Protein AF-A0A8C2Y842-F1 (afdb_monomer)

Nearest PDB structures (foldseek):
  2zqv-assembly1_A  TM=9.744E-01  e=7.426E-27  Homo sapiens
  9inr-assembly1_B  TM=9.968E-01  e=5.976E-26  Homo sapiens
  2zqu-assembly1_A  TM=9.689E-01  e=1.733E-26  Homo sapiens
  2xp6-assembly1_A  TM=9.972E-01  e=2.061E-25  Homo sapiens
  2zr5-assembly1_A  TM=9.465E-01  e=2.107E-26  Homo sapiens

Mean predicted aligned error: 11.7 Å

Organism: Coturnix japonica (NCBI:txid93934)

Sequence (172 aa):
MAPWVWGRSPRPRCLPPLSSPLPPSWAVVQGRVYYFNHITNASQWERPSGGGSGRNGPGEPMKVRCSHLLVKHNQSRRPSSWRQEKITRTKDEALELINGYIQKIKSGEEDFESLASQFSDCSSAKAGGDLGAFGRGQMQKPFEDASFALRAGEMSGPVFTESGIHIILRTE

Structure (mmCIF, N/CA/C/O backbone):
data_AF-A0A8C2Y842-F1
#
_entry.id   AF-A0A8C2Y842-F1
#
loop_
_atom_site.group_PDB
_atom_site.id
_atom_site.type_symbol
_atom_site.label_atom_id
_atom_site.label_alt_id
_atom_site.label_comp_id
_atom_site.label_asym_id
_atom_site.label_entity_id
_atom_site.label_seq_id
_atom_site.pdbx_PDB_ins_code
_atom_site.Cartn_x
_atom_site.Cartn_y
_atom_site.Cartn_z
_atom_site.occupancy
_atom_site.B_iso_or_equiv
_atom_site.auth_seq_id
_atom_site.auth_comp_id
_atom_site.auth_asym_id
_atom_site.auth_atom_id
_atom_site.pdbx_PDB_model_num
ATOM 1 N N . MET A 1 1 ? -40.313 44.877 -10.311 1.00 41.66 1 MET A N 1
ATOM 2 C CA . MET A 1 1 ? -39.915 44.789 -11.731 1.00 41.66 1 MET A CA 1
ATOM 3 C C . MET A 1 1 ? -38.808 43.749 -11.843 1.00 41.66 1 MET A C 1
ATOM 5 O O . MET A 1 1 ? -37.826 43.919 -11.145 1.00 41.66 1 MET A O 1
ATOM 9 N N . ALA A 1 2 ? -39.078 42.687 -12.618 1.00 42.44 2 ALA A N 1
ATOM 10 C CA . ALA A 1 2 ? -38.232 41.669 -13.280 1.00 42.44 2 ALA A CA 1
ATOM 11 C C . ALA A 1 2 ? -36.891 41.149 -12.669 1.00 42.44 2 ALA A C 1
ATOM 13 O O . ALA A 1 2 ? -36.198 41.872 -11.969 1.00 42.44 2 ALA A O 1
ATOM 14 N N . PRO A 1 3 ? -36.513 39.878 -12.942 1.00 46.72 3 PRO A N 1
ATOM 15 C CA . PRO A 1 3 ? -35.884 38.990 -11.961 1.00 46.72 3 PRO A CA 1
ATOM 16 C C . PRO A 1 3 ? -34.441 38.541 -12.279 1.00 46.72 3 PRO A C 1
ATOM 18 O O . PRO A 1 3 ? -33.890 38.771 -13.351 1.00 46.72 3 PRO A O 1
ATOM 21 N N . TRP A 1 4 ? -33.877 37.837 -11.298 1.00 37.00 4 TRP A N 1
ATOM 22 C CA . TRP A 1 4 ? -32.579 37.167 -11.236 1.00 37.00 4 TRP A CA 1
ATOM 23 C C . TRP A 1 4 ? -32.356 36.144 -12.367 1.00 37.00 4 TRP A C 1
ATOM 25 O O . TRP A 1 4 ? -33.203 35.280 -12.592 1.00 37.00 4 TRP A O 1
ATOM 35 N N . VAL A 1 5 ? -31.186 36.177 -13.020 1.00 44.56 5 VAL A N 1
ATOM 36 C CA . VAL A 1 5 ? -30.741 35.147 -13.981 1.00 44.56 5 VAL A CA 1
ATOM 37 C C . VAL A 1 5 ? -29.545 34.387 -13.406 1.00 44.56 5 VAL A C 1
ATOM 39 O O . VAL A 1 5 ? -28.465 34.942 -13.229 1.00 44.56 5 VAL A O 1
ATOM 42 N N . TRP A 1 6 ? -29.753 33.098 -13.136 1.00 39.50 6 TRP A N 1
ATOM 43 C CA . TRP A 1 6 ? -28.719 32.128 -12.778 1.00 39.50 6 TRP A CA 1
ATOM 44 C C . TRP A 1 6 ? -28.013 31.599 -14.036 1.00 39.50 6 TRP A C 1
ATOM 46 O O . TRP A 1 6 ? -28.661 31.208 -15.011 1.00 39.50 6 TRP A O 1
ATOM 56 N N . GLY A 1 7 ? -26.678 31.568 -14.002 1.00 40.47 7 GLY A N 1
ATOM 57 C CA . GLY A 1 7 ? -25.830 30.981 -15.039 1.00 40.47 7 GLY A CA 1
ATOM 58 C C . GLY A 1 7 ? -26.079 29.479 -15.206 1.00 40.47 7 GLY A C 1
ATOM 59 O O . GLY A 1 7 ? -26.165 28.725 -14.238 1.00 40.47 7 GLY A O 1
ATOM 60 N N . ARG A 1 8 ? -26.226 29.045 -16.460 1.00 42.44 8 ARG A N 1
ATOM 61 C CA . ARG A 1 8 ? -26.529 27.662 -16.847 1.00 42.44 8 ARG A CA 1
ATOM 62 C C . ARG A 1 8 ? -25.321 26.743 -16.635 1.00 42.44 8 ARG A C 1
ATOM 64 O O . ARG A 1 8 ? -24.283 26.940 -17.255 1.00 42.44 8 ARG A O 1
ATOM 71 N N . SER A 1 9 ? -25.512 25.681 -15.855 1.00 45.38 9 SER A N 1
ATOM 72 C CA . SER A 1 9 ? -24.688 24.465 -15.923 1.00 45.38 9 SER A CA 1
ATOM 73 C C . SER A 1 9 ? -24.905 23.736 -17.262 1.00 45.38 9 SER A C 1
ATOM 75 O O . SER A 1 9 ? -26.047 23.687 -17.741 1.00 45.38 9 SER A O 1
ATOM 77 N N . PRO A 1 10 ? -23.869 23.136 -17.879 1.00 44.03 10 PRO A N 1
ATOM 78 C CA . PRO A 1 10 ? -24.051 22.288 -19.049 1.00 44.03 10 PRO A CA 1
ATOM 79 C C . PRO A 1 10 ? -24.740 20.979 -18.636 1.00 44.03 10 PRO A C 1
ATOM 81 O O . PRO A 1 10 ? -24.292 20.265 -17.743 1.00 44.03 10 PRO A O 1
ATOM 84 N N . ARG A 1 11 ? -25.872 20.685 -19.282 1.00 48.69 11 ARG A N 1
ATOM 85 C CA . ARG A 1 11 ? -26.644 19.450 -19.091 1.00 48.69 11 ARG A CA 1
ATOM 86 C C . ARG A 1 11 ? -25.831 18.225 -19.542 1.00 48.69 11 ARG A C 1
ATOM 88 O O . ARG A 1 11 ? -25.068 18.342 -20.504 1.00 48.69 11 ARG A O 1
ATOM 95 N N . PRO A 1 12 ? -26.035 17.042 -18.935 1.00 42.53 12 PRO A N 1
ATOM 96 C CA . PRO A 1 12 ? -25.471 15.805 -19.454 1.00 42.53 12 PRO A CA 1
ATOM 97 C C . PRO A 1 12 ? -26.045 15.531 -20.848 1.00 42.53 12 PRO A C 1
ATOM 99 O O . PRO A 1 12 ? -27.245 15.672 -21.093 1.00 42.53 12 PRO A O 1
ATOM 102 N N . ARG A 1 13 ? -25.158 15.184 -21.778 1.00 48.84 13 ARG A N 1
ATOM 103 C CA . ARG A 1 13 ? -25.479 14.892 -23.175 1.00 48.84 13 ARG A CA 1
ATOM 104 C C . ARG A 1 13 ? -26.345 13.627 -23.211 1.00 48.84 13 ARG A C 1
ATOM 106 O O . ARG A 1 13 ? -25.854 12.541 -22.917 1.00 48.84 13 ARG A O 1
ATOM 113 N N . CYS A 1 14 ? -27.635 13.771 -23.514 1.00 40.53 14 CYS A N 1
ATOM 114 C CA . CYS A 1 14 ? -28.538 12.641 -23.716 1.00 40.53 14 CYS A CA 1
ATOM 115 C C . CYS A 1 14 ? -27.999 11.747 -24.845 1.00 40.53 14 CYS A C 1
ATOM 117 O O . CYS A 1 14 ? -27.715 12.238 -25.939 1.00 40.53 14 CYS A O 1
ATOM 119 N N . LEU A 1 15 ? -27.863 10.447 -24.580 1.00 49.56 15 LEU A N 1
ATOM 120 C CA . LEU A 1 15 ? -27.706 9.437 -25.627 1.00 49.56 15 LEU A CA 1
ATOM 121 C C . LEU A 1 15 ? -28.995 9.395 -26.471 1.00 49.56 15 LEU A C 1
ATOM 123 O O . LEU A 1 15 ? -30.078 9.607 -25.914 1.00 49.56 15 LEU A O 1
ATOM 127 N N . PRO A 1 16 ? -28.912 9.150 -27.790 1.00 45.03 16 PRO A N 1
ATOM 128 C CA . PRO A 1 16 ? -30.101 9.090 -28.632 1.00 45.03 16 PRO A CA 1
ATOM 129 C C . PRO A 1 16 ? -31.005 7.917 -28.207 1.00 45.03 16 PRO A C 1
ATOM 131 O O . PRO A 1 16 ? -30.495 6.887 -27.754 1.00 45.03 16 PRO A O 1
ATOM 134 N N . PRO A 1 17 ? -32.338 8.044 -28.335 1.00 50.72 17 PRO A N 1
ATOM 135 C CA . PRO A 1 17 ? -33.257 6.971 -27.979 1.00 50.72 17 PRO A CA 1
ATOM 136 C C . PRO A 1 17 ? -33.074 5.778 -28.929 1.00 50.72 17 PRO A C 1
ATOM 138 O O . PRO A 1 17 ? -33.081 5.934 -30.149 1.00 50.72 17 PRO A O 1
ATOM 141 N N . LEU A 1 18 ? -32.906 4.583 -28.356 1.00 50.12 18 LEU A N 1
ATOM 142 C CA . LEU A 1 18 ? -32.843 3.312 -29.081 1.00 50.12 18 LEU A CA 1
ATOM 143 C C . LEU A 1 18 ? -34.170 3.077 -29.817 1.00 50.12 18 LEU A C 1
ATOM 145 O O . LEU A 1 18 ? -35.223 2.956 -29.197 1.00 50.12 18 LEU A O 1
ATOM 149 N N . SER A 1 19 ? -34.120 3.028 -31.146 1.00 53.97 19 SER A N 1
ATOM 150 C CA . SER A 1 19 ? -35.285 3.067 -32.034 1.00 53.97 19 SER A CA 1
ATOM 151 C C . SER A 1 19 ? -35.988 1.722 -32.270 1.00 53.97 19 SER A C 1
ATOM 153 O O . SER A 1 19 ? -36.672 1.580 -33.280 1.00 53.97 19 SER A O 1
ATOM 155 N N . SER A 1 20 ? -35.873 0.718 -31.392 1.00 48.69 20 SER A N 1
ATOM 156 C CA . SER A 1 20 ? -36.667 -0.525 -31.496 1.00 48.69 20 SER A CA 1
ATOM 157 C C . SER A 1 20 ? -36.744 -1.283 -30.161 1.00 48.69 20 SER A C 1
ATOM 159 O O . SER A 1 20 ? -35.712 -1.424 -29.502 1.00 48.69 20 SER A O 1
ATOM 161 N N . PRO A 1 21 ? -37.922 -1.799 -29.746 1.00 57.38 21 PRO A N 1
ATOM 162 C CA . PRO A 1 21 ? -38.029 -2.676 -28.582 1.00 57.38 21 PRO A CA 1
ATOM 163 C C . PRO A 1 21 ? -37.401 -4.052 -28.862 1.00 57.38 21 PRO A C 1
ATOM 165 O O . PRO A 1 21 ? -37.470 -4.566 -29.979 1.00 57.38 21 PRO A O 1
ATOM 168 N N . LEU A 1 22 ? -36.778 -4.639 -27.836 1.00 50.50 22 LEU A N 1
ATOM 169 C CA . LEU A 1 22 ? -36.141 -5.957 -27.910 1.00 50.50 22 LEU A CA 1
ATOM 170 C C . LEU A 1 22 ? -37.187 -7.070 -28.141 1.00 50.50 22 LEU A C 1
ATOM 172 O O . LEU A 1 22 ? -38.315 -6.944 -27.657 1.00 50.50 22 LEU A O 1
ATOM 176 N N . PRO A 1 23 ? -36.843 -8.170 -28.842 1.00 59.94 23 PRO A N 1
ATOM 177 C CA . PRO A 1 23 ? -37.755 -9.297 -29.035 1.00 59.94 23 PRO A CA 1
ATOM 178 C C . PRO A 1 23 ? -38.170 -9.948 -27.698 1.00 59.94 23 PRO A C 1
ATOM 180 O O . PRO A 1 23 ? -37.424 -9.837 -26.723 1.00 59.94 23 PRO A O 1
ATOM 183 N N . PRO A 1 24 ? -39.286 -10.710 -27.649 1.00 47.69 24 PRO A N 1
ATOM 184 C CA . PRO A 1 24 ? -39.900 -11.215 -26.406 1.00 47.69 24 PRO A CA 1
ATOM 185 C C . PRO A 1 24 ? -39.033 -12.145 -25.535 1.00 47.69 24 PRO A C 1
ATOM 187 O O . PRO A 1 24 ? -39.450 -12.525 -24.445 1.00 47.69 24 PRO A O 1
ATOM 190 N N . SER A 1 25 ? -37.844 -12.528 -26.006 1.00 41.44 25 SER A N 1
ATOM 191 C CA . SER A 1 25 ? -36.897 -13.428 -25.339 1.00 41.44 25 SER A CA 1
ATOM 192 C C . SER A 1 25 ? -35.578 -12.759 -24.917 1.00 41.44 25 SER A C 1
ATOM 194 O O . SER A 1 25 ? -34.628 -13.465 -24.587 1.00 41.44 25 SER A O 1
ATOM 196 N N . TRP A 1 26 ? -35.477 -11.425 -24.953 1.00 38.47 26 TRP A N 1
ATOM 197 C CA . TRP A 1 26 ? -34.243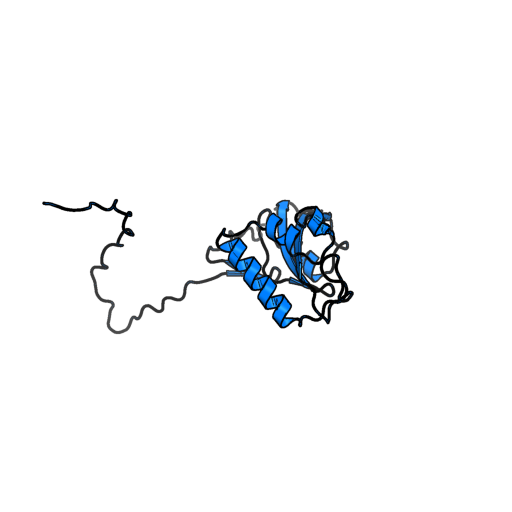 -10.692 -24.639 1.00 38.47 26 TRP A CA 1
ATOM 198 C C . TRP A 1 26 ? -34.445 -9.680 -23.503 1.00 38.47 26 TRP A C 1
ATOM 200 O O . TRP A 1 26 ? -35.311 -8.813 -23.580 1.00 38.47 26 TRP A O 1
ATOM 210 N N . ALA A 1 27 ? -33.595 -9.752 -22.474 1.00 41.28 27 ALA A N 1
ATOM 211 C CA . ALA A 1 27 ? -33.501 -8.770 -21.394 1.00 41.28 27 ALA A CA 1
ATOM 212 C C . ALA A 1 27 ? -32.075 -8.202 -21.318 1.00 41.28 27 ALA A C 1
ATOM 214 O O . ALA A 1 27 ? -31.097 -8.939 -21.445 1.00 41.28 27 ALA A O 1
ATOM 215 N N . VAL A 1 28 ? -31.944 -6.894 -21.083 1.00 47.28 28 VAL A N 1
ATOM 216 C CA . VAL A 1 28 ? -30.650 -6.272 -20.770 1.00 47.28 28 VAL A CA 1
ATO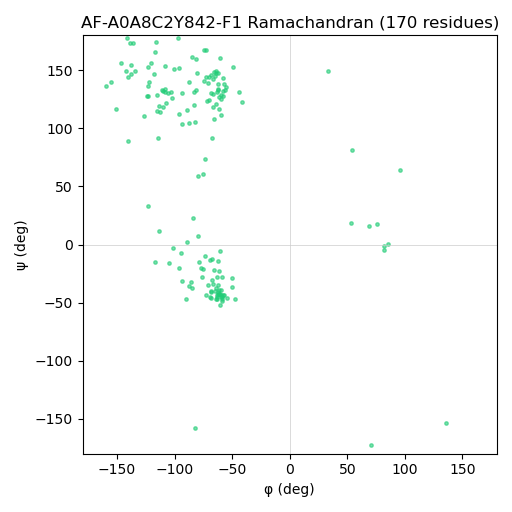M 217 C C . VAL A 1 28 ? -30.378 -6.470 -19.283 1.00 47.28 28 VAL A C 1
ATOM 219 O O . VAL A 1 28 ? -30.952 -5.776 -18.449 1.00 47.28 28 VAL A O 1
ATOM 222 N N . VAL A 1 29 ? -29.473 -7.383 -18.942 1.00 54.72 29 VAL A N 1
ATOM 223 C CA . VAL A 1 29 ? -28.857 -7.407 -17.611 1.00 54.72 29 VAL A CA 1
ATOM 224 C C . VAL A 1 29 ? -27.559 -6.617 -17.718 1.00 54.72 29 VAL A C 1
ATOM 226 O O . VAL A 1 29 ? -26.586 -7.086 -18.304 1.00 54.72 29 VAL A O 1
ATOM 229 N N . GLN A 1 30 ? -27.543 -5.382 -17.213 1.00 47.75 30 GLN A N 1
ATOM 230 C CA . GLN A 1 30 ? -26.345 -4.537 -17.227 1.00 47.75 30 GLN A CA 1
ATOM 231 C C . GLN A 1 30 ? -25.313 -5.023 -16.196 1.00 47.75 30 GLN A C 1
ATOM 233 O O . GLN A 1 30 ? -25.106 -4.398 -15.162 1.00 47.75 30 GLN A O 1
ATOM 238 N N . GLY A 1 31 ? -24.640 -6.137 -16.476 1.00 57.78 31 GLY A N 1
ATOM 239 C CA . GLY A 1 31 ? -23.383 -6.487 -15.823 1.00 57.78 31 GLY A CA 1
ATOM 240 C C . GLY A 1 31 ? -22.234 -5.855 -16.599 1.00 57.78 31 GLY A C 1
ATOM 241 O O . GLY A 1 31 ? -21.893 -6.328 -17.681 1.00 57.78 31 GLY A O 1
ATOM 242 N N . ARG A 1 32 ? -21.629 -4.776 -16.086 1.00 64.75 32 ARG A N 1
ATOM 243 C CA . ARG A 1 32 ? -20.328 -4.340 -16.615 1.00 64.75 32 ARG A CA 1
ATOM 244 C C . ARG A 1 32 ? -19.318 -5.446 -16.311 1.00 64.75 32 ARG A C 1
ATOM 246 O O . ARG A 1 32 ? -19.134 -5.802 -15.150 1.00 64.75 32 ARG A O 1
ATOM 253 N N . VAL A 1 33 ? -18.688 -5.998 -17.345 1.00 73.81 33 VAL A N 1
ATOM 254 C CA . VAL A 1 33 ? -17.560 -6.923 -17.176 1.00 73.81 33 VAL A CA 1
ATOM 255 C C . VAL A 1 33 ? -16.426 -6.155 -16.494 1.00 73.81 33 VAL A C 1
ATOM 257 O O . VAL A 1 33 ? -16.099 -5.048 -16.918 1.00 73.81 33 VAL A O 1
ATOM 260 N N . TYR A 1 34 ? -15.845 -6.728 -15.441 1.00 76.12 34 TYR A N 1
ATOM 261 C CA . TYR A 1 34 ? -14.643 -6.209 -14.789 1.00 76.12 34 TYR A CA 1
ATOM 262 C C . TYR A 1 34 ? -13.530 -7.254 -14.839 1.00 76.12 34 TYR A C 1
ATOM 264 O O . TYR A 1 34 ? -13.784 -8.454 -14.960 1.00 76.12 34 TYR A O 1
ATOM 272 N N . TYR A 1 35 ? -12.291 -6.788 -14.743 1.00 78.06 35 TYR A N 1
ATOM 273 C CA . TYR A 1 35 ? -11.093 -7.617 -14.735 1.00 78.06 35 TYR A CA 1
ATOM 274 C C . TYR A 1 35 ? -10.466 -7.565 -13.346 1.00 78.06 35 TYR A C 1
ATOM 276 O O . TYR A 1 35 ? -10.324 -6.485 -12.772 1.00 78.06 35 TYR A O 1
ATOM 284 N N . PHE A 1 36 ? -10.105 -8.730 -12.810 1.00 78.75 36 PHE A N 1
ATOM 285 C CA . PHE A 1 36 ? -9.492 -8.873 -11.493 1.00 78.75 36 PHE A CA 1
ATOM 286 C C . PHE A 1 36 ? -8.153 -9.602 -11.597 1.00 78.75 36 PHE A C 1
ATOM 288 O O . PHE A 1 36 ? -8.076 -10.691 -12.170 1.00 78.75 36 PHE A O 1
ATOM 295 N N . ASN A 1 37 ? -7.104 -9.006 -11.036 1.00 81.56 37 ASN A N 1
ATOM 296 C CA . ASN A 1 37 ? -5.788 -9.620 -10.926 1.00 81.56 37 ASN A CA 1
ATOM 297 C C . ASN A 1 37 ? -5.655 -10.265 -9.539 1.00 81.56 37 ASN A C 1
ATOM 299 O O . ASN A 1 37 ? -5.594 -9.564 -8.537 1.00 81.56 37 ASN A O 1
ATOM 303 N N . HIS A 1 38 ? -5.591 -11.596 -9.478 1.00 78.94 38 HIS A N 1
ATOM 304 C CA . HIS A 1 38 ? -5.519 -12.350 -8.219 1.00 78.94 38 HIS A CA 1
ATOM 305 C C . HIS A 1 38 ? -4.156 -12.264 -7.509 1.00 78.94 38 HIS A C 1
ATOM 307 O O . HIS A 1 38 ? -4.036 -12.720 -6.377 1.00 78.94 38 HIS A O 1
ATOM 313 N N . ILE A 1 39 ? -3.132 -11.705 -8.162 1.00 75.81 39 ILE A N 1
ATOM 314 C CA . ILE A 1 39 ? -1.801 -11.497 -7.578 1.00 75.81 39 ILE A CA 1
ATOM 315 C C . ILE A 1 39 ? -1.745 -10.126 -6.901 1.00 75.81 39 ILE A C 1
ATOM 317 O O . ILE A 1 39 ? -1.301 -10.001 -5.765 1.00 75.81 39 ILE A O 1
ATOM 321 N N . THR A 1 40 ? -2.227 -9.089 -7.590 1.00 76.56 40 THR A N 1
ATOM 322 C CA . THR A 1 40 ? -2.191 -7.702 -7.096 1.00 76.56 40 THR A CA 1
ATOM 323 C C . THR A 1 40 ? -3.478 -7.280 -6.390 1.00 76.56 40 THR A C 1
ATOM 325 O O . THR A 1 40 ? -3.555 -6.175 -5.865 1.00 76.56 40 THR A O 1
ATOM 328 N N . ASN A 1 41 ? -4.520 -8.112 -6.412 1.00 81.56 41 ASN A N 1
ATOM 329 C CA . ASN A 1 41 ? -5.886 -7.790 -5.990 1.00 81.56 41 ASN A CA 1
ATOM 330 C C . ASN A 1 41 ? -6.480 -6.532 -6.653 1.00 81.56 41 ASN A C 1
ATOM 332 O O . ASN A 1 41 ? -7.45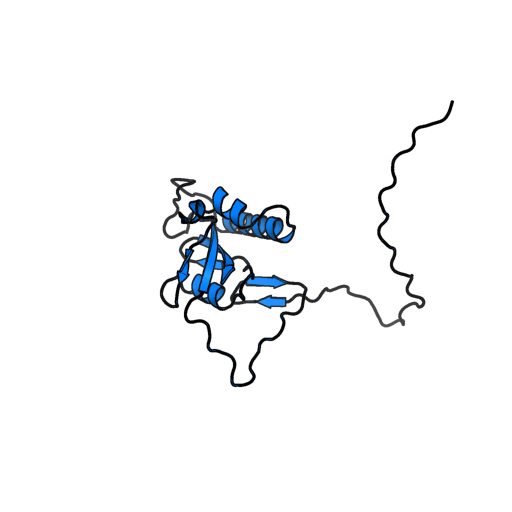6 -5.965 -6.158 1.00 81.56 41 ASN A O 1
ATOM 336 N N . ALA A 1 42 ? -5.912 -6.080 -7.776 1.00 78.81 42 ALA A N 1
ATOM 337 C CA . ALA A 1 42 ? -6.429 -4.943 -8.522 1.00 78.81 42 ALA A CA 1
ATOM 338 C C . ALA A 1 42 ? -7.702 -5.326 -9.288 1.00 78.81 42 ALA A C 1
ATOM 340 O O . ALA A 1 42 ? -7.799 -6.405 -9.878 1.00 78.81 42 ALA A O 1
ATOM 341 N N . SER A 1 43 ? -8.665 -4.406 -9.309 1.00 82.56 43 SER A N 1
ATOM 342 C CA . SER A 1 43 ? -9.872 -4.483 -10.131 1.00 82.56 43 SER A CA 1
ATOM 343 C C . SER A 1 43 ? -9.992 -3.254 -11.032 1.00 82.56 43 SER A C 1
ATOM 345 O O . SER A 1 43 ? -9.772 -2.122 -10.582 1.00 82.56 43 SER A O 1
ATOM 347 N N . GLN A 1 44 ? -10.348 -3.478 -12.297 1.00 79.56 44 GLN A N 1
ATOM 348 C CA . GLN A 1 44 ? -10.530 -2.430 -13.307 1.00 79.56 44 GLN A CA 1
ATOM 349 C C . GLN A 1 44 ? -11.639 -2.787 -14.308 1.00 79.56 44 GLN A C 1
ATOM 351 O O . GLN A 1 44 ? -11.954 -3.963 -14.501 1.00 79.56 44 GLN A O 1
ATOM 356 N N . TRP A 1 45 ? -12.229 -1.772 -14.943 1.00 79.50 45 TRP A N 1
ATOM 357 C CA . TRP A 1 45 ? -13.297 -1.942 -15.938 1.00 79.50 45 TRP A CA 1
ATOM 358 C C . TRP A 1 45 ? -12.738 -2.138 -17.347 1.00 79.50 45 TRP A C 1
ATOM 360 O O . TRP A 1 45 ? -13.272 -2.911 -18.140 1.00 79.50 45 TRP A O 1
ATOM 370 N N . GLU A 1 46 ? -11.642 -1.456 -17.661 1.00 79.69 46 GLU A N 1
ATOM 371 C CA . GLU A 1 46 ? -10.953 -1.556 -18.935 1.00 79.69 46 GLU A CA 1
ATOM 372 C C . GLU A 1 46 ? -10.263 -2.915 -19.047 1.00 79.69 46 GLU A C 1
ATOM 374 O O . GLU A 1 46 ? -9.638 -3.396 -18.098 1.00 79.69 46 GLU A O 1
ATOM 379 N N . ARG A 1 47 ? -10.325 -3.538 -20.227 1.00 77.62 47 ARG A N 1
ATOM 380 C CA . ARG A 1 47 ? -9.583 -4.774 -20.483 1.00 77.62 47 ARG A CA 1
ATOM 381 C C . ARG A 1 47 ? -8.087 -4.518 -20.305 1.00 77.62 47 ARG A C 1
ATOM 383 O O . ARG A 1 47 ? -7.564 -3.630 -20.981 1.00 77.62 47 ARG A O 1
ATOM 390 N N . PRO A 1 48 ? -7.373 -5.288 -19.462 1.00 74.88 48 PRO A N 1
ATOM 391 C CA . PRO A 1 48 ? -5.929 -5.168 -19.393 1.00 74.88 48 PRO A CA 1
ATOM 392 C C . PRO A 1 48 ? -5.364 -5.514 -20.772 1.00 74.88 48 PRO A C 1
ATOM 394 O O . PRO A 1 48 ? -5.697 -6.549 -21.358 1.00 74.88 48 PRO A O 1
ATOM 397 N N . SER A 1 49 ? -4.545 -4.622 -21.323 1.00 68.19 49 SER A N 1
ATOM 398 C CA . SER A 1 49 ? -3.797 -4.882 -22.547 1.00 68.19 49 SER A CA 1
ATOM 399 C C . SER A 1 49 ? -2.900 -6.095 -22.307 1.00 68.19 49 SER A C 1
ATOM 401 O O . SER A 1 49 ? -1.984 -6.059 -21.488 1.00 68.19 49 SER A O 1
ATOM 403 N N . GLY A 1 50 ? -3.215 -7.204 -22.976 1.00 49.06 50 GLY A N 1
ATOM 404 C CA . GLY A 1 50 ? -2.473 -8.449 -22.849 1.00 49.06 50 GLY A CA 1
ATOM 405 C C . GLY A 1 50 ? -1.074 -8.307 -23.434 1.00 49.06 50 GLY A C 1
ATOM 406 O O . GLY A 1 50 ? -0.865 -8.591 -24.606 1.00 49.06 50 GLY A O 1
ATOM 407 N N . GLY A 1 51 ? -0.101 -7.935 -22.610 1.00 44.12 51 GLY A N 1
ATOM 408 C CA . GLY A 1 51 ? 1.294 -8.313 -22.823 1.00 44.12 51 GLY A CA 1
ATOM 409 C C . GLY A 1 51 ? 1.484 -9.782 -22.441 1.00 44.12 51 GLY A C 1
ATOM 410 O O . GLY A 1 51 ? 2.185 -10.083 -21.485 1.00 44.12 51 GLY A O 1
ATOM 411 N N . GLY A 1 52 ? 0.776 -10.696 -23.111 1.00 40.59 52 GLY A N 1
ATOM 412 C CA . GLY A 1 52 ? 0.767 -12.123 -22.795 1.00 40.59 52 GLY A CA 1
ATOM 413 C C . GLY A 1 52 ? 1.378 -12.964 -23.910 1.00 40.59 52 GLY A C 1
ATOM 414 O O . GLY A 1 52 ? 0.660 -13.406 -24.796 1.00 40.59 52 GLY A O 1
ATOM 415 N N . SER A 1 53 ? 2.687 -13.211 -23.810 1.00 46.84 53 SER A N 1
ATOM 416 C CA . SER A 1 53 ? 3.418 -14.366 -24.361 1.00 46.84 53 SER A CA 1
ATOM 417 C C . SER A 1 53 ? 3.282 -14.667 -25.865 1.00 46.84 53 SER A C 1
ATOM 419 O O . SER A 1 53 ? 2.617 -15.610 -26.291 1.00 46.84 53 SER A O 1
ATOM 421 N N . GLY A 1 54 ? 4.058 -13.940 -26.667 1.00 34.41 54 GLY A N 1
ATOM 422 C CA . GLY A 1 54 ? 4.830 -14.548 -27.749 1.00 34.41 54 GLY A CA 1
ATOM 423 C C . GLY A 1 54 ? 6.283 -14.617 -27.282 1.00 34.41 54 GLY A C 1
ATOM 424 O O . GLY A 1 54 ? 6.792 -13.643 -26.733 1.00 34.41 54 GLY A O 1
ATOM 425 N N . ARG A 1 55 ? 6.930 -15.774 -27.428 1.00 42.00 55 ARG A N 1
ATOM 426 C CA . ARG A 1 55 ? 8.352 -16.000 -27.118 1.00 42.00 55 ARG A CA 1
ATOM 427 C C . ARG A 1 55 ? 9.195 -14.797 -27.596 1.00 42.00 55 ARG A C 1
ATOM 429 O O . ARG A 1 55 ? 9.155 -14.505 -28.786 1.00 42.00 55 ARG A O 1
ATOM 436 N N . ASN A 1 56 ? 9.937 -14.157 -26.679 1.00 42.22 56 ASN A N 1
ATOM 437 C CA . ASN A 1 56 ? 10.801 -12.962 -26.847 1.00 42.22 56 ASN A CA 1
ATOM 438 C C . ASN A 1 56 ? 10.182 -11.585 -26.487 1.00 42.22 56 ASN A C 1
ATOM 440 O O . ASN A 1 56 ? 10.100 -10.695 -27.329 1.00 42.22 56 ASN A O 1
ATOM 444 N N . GLY A 1 57 ? 9.830 -11.373 -25.212 1.00 46.22 57 GLY A N 1
ATOM 445 C CA . GLY A 1 57 ? 9.778 -10.037 -24.584 1.00 46.22 57 GLY A CA 1
ATOM 446 C C . GLY A 1 57 ? 10.937 -9.888 -23.585 1.00 46.22 57 GLY A C 1
ATOM 447 O O . GLY A 1 57 ? 11.419 -10.922 -23.112 1.00 46.22 57 GLY A O 1
ATOM 448 N N . PRO A 1 58 ? 11.433 -8.668 -23.281 1.00 48.16 58 PRO A N 1
ATOM 449 C CA . PRO A 1 58 ? 12.547 -8.499 -22.349 1.00 48.16 58 PRO A CA 1
ATOM 450 C C . PRO A 1 58 ? 12.176 -9.162 -21.020 1.00 48.16 58 PRO A C 1
ATOM 452 O O . PRO A 1 58 ? 11.029 -9.059 -20.582 1.00 48.16 58 PRO A O 1
ATOM 455 N N . GLY A 1 59 ? 13.117 -9.912 -20.439 1.00 62.38 59 GLY A N 1
ATOM 456 C CA . GLY A 1 59 ? 12.895 -10.651 -19.198 1.00 62.38 59 GLY A CA 1
ATOM 457 C C . GLY A 1 59 ? 12.269 -9.771 -18.116 1.00 62.38 59 GLY A C 1
ATOM 458 O O . GLY A 1 59 ? 12.435 -8.550 -18.127 1.00 62.38 59 GLY A O 1
ATOM 459 N N . GLU A 1 60 ? 11.533 -10.401 -17.200 1.00 68.75 60 GLU A N 1
ATOM 460 C CA . GLU A 1 60 ? 10.970 -9.728 -16.030 1.00 68.75 60 GLU A CA 1
ATOM 461 C C . GLU A 1 60 ? 12.036 -8.809 -15.397 1.00 68.75 60 GLU A C 1
ATOM 463 O O . GLU A 1 60 ? 13.192 -9.232 -15.267 1.00 68.75 60 GLU A O 1
ATOM 468 N N . PRO A 1 61 ? 11.710 -7.540 -15.089 1.00 83.06 61 PRO A N 1
ATOM 469 C CA . PRO A 1 61 ? 12.720 -6.569 -14.690 1.00 83.06 61 PRO A CA 1
ATOM 470 C C . PRO A 1 61 ? 13.495 -7.080 -13.474 1.00 83.06 61 PRO A C 1
ATOM 472 O O . PRO A 1 61 ? 12.909 -7.612 -12.539 1.00 83.06 61 PRO A O 1
ATOM 475 N N . MET A 1 62 ? 14.820 -6.905 -13.457 1.00 90.19 62 MET A N 1
ATOM 476 C CA . MET A 1 62 ? 15.639 -7.352 -12.319 1.00 90.19 62 MET A CA 1
ATOM 477 C C . MET A 1 62 ? 15.278 -6.625 -11.015 1.00 90.19 62 MET A C 1
ATOM 479 O O . MET A 1 62 ? 15.487 -7.165 -9.927 1.00 90.19 62 MET A O 1
ATOM 483 N N . LYS A 1 63 ? 14.768 -5.392 -11.127 1.00 95.62 63 LYS A N 1
ATOM 484 C CA . LYS A 1 63 ? 14.311 -4.556 -10.017 1.00 95.62 63 LYS A CA 1
ATOM 485 C C . LYS A 1 63 ? 13.071 -3.768 -10.422 1.00 95.62 63 LYS A C 1
ATOM 487 O O . LYS A 1 63 ? 12.954 -3.378 -11.580 1.00 95.62 63 LYS A O 1
ATOM 492 N N . VAL A 1 64 ? 12.210 -3.493 -9.452 1.00 96.81 64 VAL A N 1
ATOM 493 C CA . VAL A 1 64 ? 11.065 -2.581 -9.574 1.00 96.81 64 VAL A CA 1
ATOM 494 C C . VAL A 1 64 ? 11.170 -1.502 -8.506 1.00 96.81 64 VAL A C 1
ATOM 496 O O . VAL A 1 64 ? 11.761 -1.743 -7.449 1.00 96.81 64 VAL A O 1
ATOM 499 N N . ARG A 1 65 ? 10.609 -0.320 -8.762 1.00 98.12 65 ARG A N 1
ATOM 500 C CA . ARG A 1 65 ? 10.449 0.723 -7.743 1.00 98.12 65 ARG A CA 1
ATOM 501 C C . ARG A 1 65 ? 8.984 0.829 -7.373 1.00 98.12 65 ARG A C 1
ATOM 503 O O . ARG A 1 65 ? 8.119 0.888 -8.248 1.00 98.12 65 ARG A O 1
ATOM 510 N N . CYS A 1 66 ? 8.689 0.829 -6.079 1.00 98.38 66 CYS A N 1
ATOM 511 C CA . CYS A 1 66 ? 7.315 0.947 -5.611 1.00 98.38 66 CYS A CA 1
ATOM 512 C C . CYS A 1 66 ? 7.208 1.891 -4.421 1.00 98.38 66 CYS A C 1
ATOM 514 O O . CYS A 1 66 ? 8.071 1.910 -3.541 1.00 98.38 66 CYS A O 1
ATOM 516 N N . SER A 1 67 ? 6.080 2.587 -4.368 1.00 98.62 67 SER A N 1
ATOM 517 C CA . SER A 1 67 ? 5.589 3.251 -3.170 1.00 98.62 67 SER A CA 1
ATOM 518 C C . SER A 1 67 ? 4.499 2.400 -2.529 1.00 98.62 67 SER A C 1
ATOM 520 O O . SER A 1 67 ? 3.790 1.657 -3.214 1.00 98.62 67 SER A O 1
ATOM 522 N N . HIS A 1 68 ? 4.345 2.498 -1.211 1.00 98.75 68 HIS A N 1
ATOM 523 C CA . HIS A 1 68 ? 3.272 1.802 -0.509 1.00 98.75 68 HIS A CA 1
ATOM 524 C C . HIS A 1 68 ? 2.586 2.639 0.576 1.00 98.75 68 HIS A C 1
ATOM 526 O O . HIS A 1 68 ? 3.186 3.515 1.200 1.00 98.75 68 HIS A O 1
ATOM 532 N N . LEU A 1 69 ? 1.331 2.295 0.851 1.00 98.75 69 LEU A N 1
ATOM 533 C CA . LEU A 1 69 ? 0.582 2.737 2.022 1.00 98.75 69 LEU A CA 1
ATOM 534 C C . LEU A 1 69 ? 0.283 1.503 2.871 1.00 98.75 69 LEU A C 1
ATOM 536 O O . LEU A 1 69 ? -0.434 0.610 2.426 1.00 98.75 69 LEU A O 1
ATOM 540 N N . LEU A 1 70 ? 0.843 1.444 4.081 1.00 98.69 70 LEU A N 1
ATOM 541 C CA . LEU A 1 70 ? 0.651 0.339 5.022 1.00 98.69 70 LEU A CA 1
ATOM 542 C C . LEU A 1 70 ? -0.343 0.739 6.111 1.00 98.69 70 LEU A C 1
ATOM 544 O O . LEU A 1 70 ? -0.098 1.699 6.834 1.00 98.69 70 LEU A O 1
ATOM 548 N N . VAL A 1 71 ? -1.391 -0.054 6.310 1.00 98.75 71 VAL A N 1
ATOM 549 C CA . VAL A 1 71 ? -2.231 0.004 7.511 1.00 98.75 71 VAL A CA 1
ATOM 550 C C . VAL A 1 71 ? -1.982 -1.248 8.342 1.00 98.75 71 VAL A C 1
ATOM 552 O O . VAL A 1 71 ? -2.212 -2.377 7.900 1.00 98.75 71 VAL A O 1
ATOM 555 N N . LYS A 1 72 ? -1.485 -1.058 9.564 1.00 98.69 72 LYS A N 1
ATOM 556 C CA . LYS A 1 72 ? -1.288 -2.151 10.522 1.00 98.69 72 LYS A CA 1
ATOM 557 C C . LYS A 1 72 ? -2.565 -2.444 11.302 1.00 98.69 72 LYS A C 1
ATOM 559 O O . LYS A 1 72 ? -3.436 -1.586 11.447 1.00 98.69 72 LYS A O 1
ATOM 564 N N . HIS A 1 73 ? -2.612 -3.631 11.886 1.00 98.69 73 HIS A N 1
ATOM 565 C CA . HIS A 1 73 ? -3.664 -4.096 12.785 1.00 98.69 73 HIS A CA 1
ATOM 566 C C . HIS A 1 73 ? -3.057 -4.819 13.999 1.00 98.69 73 HIS A C 1
ATOM 568 O O . HIS A 1 73 ? -1.850 -5.057 14.066 1.00 98.69 73 HIS A O 1
ATOM 574 N N . ASN A 1 74 ? -3.895 -5.185 14.965 1.00 98.12 74 ASN A N 1
ATOM 575 C CA . ASN A 1 74 ? -3.496 -5.844 16.212 1.00 98.12 74 ASN A CA 1
ATOM 576 C C . ASN A 1 74 ? -2.754 -7.186 16.011 1.00 98.12 74 ASN A C 1
ATOM 578 O O . ASN A 1 74 ? -1.915 -7.547 16.828 1.00 98.12 74 ASN A O 1
ATOM 582 N N . GLN A 1 75 ? -3.016 -7.892 14.907 1.00 98.19 75 GLN A N 1
ATOM 583 C CA . GLN A 1 75 ? -2.311 -9.120 14.503 1.00 98.19 75 GLN A CA 1
ATOM 584 C C . GLN A 1 75 ? -1.056 -8.883 13.635 1.00 98.19 75 GLN A C 1
ATOM 586 O O . GLN A 1 75 ? -0.447 -9.843 13.170 1.00 98.19 75 GLN A O 1
ATOM 591 N N . SER A 1 76 ? -0.669 -7.637 13.343 1.00 98.19 76 SER A N 1
ATOM 592 C CA . SER A 1 76 ? 0.559 -7.368 12.583 1.00 98.19 76 SER A CA 1
ATOM 593 C C . SER A 1 76 ? 1.791 -7.743 13.410 1.00 98.19 76 SER A C 1
ATOM 595 O O . SER A 1 76 ? 1.821 -7.488 14.610 1.00 98.19 76 SER A O 1
ATOM 597 N N . ARG A 1 77 ? 2.864 -8.234 12.772 1.00 97.81 77 ARG A N 1
ATOM 598 C CA . ARG A 1 77 ? 4.113 -8.678 13.433 1.00 97.81 77 ARG A CA 1
ATOM 599 C C . ARG A 1 77 ? 4.706 -7.667 14.419 1.00 97.81 77 ARG A C 1
ATOM 601 O O . ARG A 1 77 ? 5.406 -8.034 15.352 1.00 97.81 77 ARG A O 1
ATOM 608 N N . ARG A 1 78 ? 4.465 -6.373 14.176 1.00 97.62 78 ARG A N 1
ATOM 609 C CA . ARG A 1 78 ? 4.846 -5.266 15.060 1.00 97.62 78 ARG A CA 1
ATOM 610 C C . ARG A 1 78 ? 3.712 -4.235 15.081 1.00 97.62 78 ARG A C 1
ATOM 612 O O . ARG A 1 78 ? 3.752 -3.330 14.237 1.00 97.62 78 ARG A O 1
ATOM 619 N N . PRO A 1 79 ? 2.722 -4.351 15.988 1.00 97.38 79 PRO A N 1
ATOM 620 C CA . PRO A 1 79 ? 1.514 -3.520 16.023 1.00 97.38 79 PRO A CA 1
ATOM 621 C C . PRO A 1 79 ? 1.797 -2.152 16.669 1.00 97.38 79 PRO A C 1
ATOM 623 O O . PRO A 1 79 ? 1.231 -1.772 17.689 1.00 97.38 79 PRO A O 1
ATOM 626 N N . SER A 1 80 ? 2.739 -1.428 16.070 1.00 98.00 80 SER A N 1
ATOM 627 C CA . SER A 1 80 ? 3.255 -0.134 16.509 1.00 98.00 80 SER A CA 1
ATOM 628 C C . SER A 1 80 ? 3.831 0.610 15.302 1.00 98.00 80 SER A C 1
ATOM 630 O O . SER A 1 80 ? 4.483 -0.003 14.443 1.00 98.00 80 SER A O 1
ATOM 632 N N . SER A 1 81 ? 3.614 1.916 15.207 1.00 97.94 81 SER A N 1
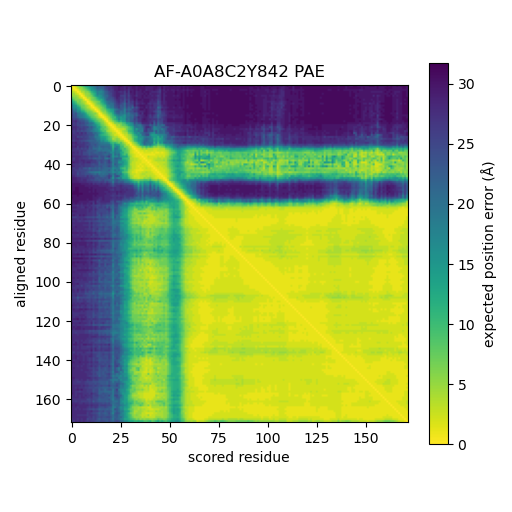ATOM 633 C CA . SER A 1 81 ? 4.139 2.786 14.151 1.00 97.94 81 SER A CA 1
ATOM 634 C C . SER A 1 81 ? 4.549 4.144 14.718 1.00 97.94 81 SER A C 1
ATOM 636 O O . SER A 1 81 ? 4.379 4.414 15.902 1.00 97.94 81 SER A O 1
ATOM 638 N N . TRP A 1 82 ? 5.090 5.010 13.862 1.00 97.12 82 TRP A N 1
ATOM 639 C CA . TRP A 1 82 ? 5.383 6.397 14.226 1.00 97.12 82 TRP A CA 1
ATOM 640 C C . TRP A 1 82 ? 4.111 7.216 14.511 1.00 97.12 82 TRP A C 1
ATOM 642 O O . TRP A 1 82 ? 4.182 8.225 15.202 1.00 97.12 82 TRP A O 1
ATOM 652 N N . ARG A 1 83 ? 2.955 6.773 13.995 1.00 96.81 83 ARG A N 1
ATOM 653 C CA . ARG A 1 83 ? 1.646 7.421 14.186 1.00 96.81 83 ARG A CA 1
ATOM 654 C C . ARG A 1 83 ? 0.968 6.978 15.473 1.00 96.81 83 ARG A C 1
ATOM 656 O O . ARG A 1 83 ? 0.191 7.726 16.053 1.00 96.81 83 ARG A O 1
ATOM 663 N N . GLN A 1 84 ? 1.209 5.733 15.879 1.00 96.62 84 GLN A N 1
ATOM 664 C CA . GLN A 1 84 ? 0.526 5.116 17.004 1.00 96.62 84 GLN A CA 1
ATOM 665 C C . GLN A 1 84 ? 1.427 4.075 17.669 1.00 96.62 84 GLN A C 1
ATOM 667 O O . GLN A 1 84 ? 1.759 3.049 17.071 1.00 96.62 84 GLN A O 1
ATOM 672 N N . GLU A 1 85 ? 1.773 4.314 18.934 1.00 96.69 85 GLU A N 1
ATOM 673 C CA . GLU A 1 85 ? 2.661 3.441 19.708 1.00 96.69 85 GLU A CA 1
ATOM 674 C C . GLU A 1 85 ? 2.092 2.024 19.864 1.00 96.69 85 GLU A C 1
ATOM 676 O O . GLU A 1 85 ? 2.819 1.052 19.666 1.00 96.69 85 GLU A O 1
ATOM 681 N N . LYS A 1 86 ? 0.788 1.898 20.144 1.00 97.75 86 LYS A N 1
ATOM 682 C CA . LYS A 1 86 ? 0.077 0.617 20.263 1.00 97.75 86 LYS A CA 1
ATOM 683 C C . LYS A 1 86 ? -1.148 0.587 19.359 1.00 97.75 86 LYS A C 1
ATOM 685 O O . LYS A 1 86 ? -2.135 1.271 19.622 1.00 97.75 86 LYS A O 1
ATOM 690 N N . ILE A 1 87 ? -1.098 -0.232 18.315 1.00 98.12 87 ILE A N 1
ATOM 691 C CA . ILE A 1 87 ? -2.165 -0.377 17.323 1.00 98.12 87 ILE A CA 1
ATOM 692 C C . ILE A 1 87 ? -3.143 -1.463 17.773 1.00 98.12 87 ILE A C 1
ATOM 694 O O . ILE A 1 87 ? -2.782 -2.633 17.875 1.00 98.12 87 ILE A O 1
ATOM 698 N N . THR A 1 88 ? -4.385 -1.065 18.045 1.00 98.19 88 THR A N 1
ATOM 699 C CA . THR A 1 88 ? -5.448 -1.944 18.566 1.00 98.19 88 THR A CA 1
ATOM 700 C C . THR A 1 88 ? -6.499 -2.327 17.531 1.00 98.19 88 THR A C 1
ATOM 702 O O . THR A 1 88 ? -7.224 -3.294 17.760 1.00 98.19 88 THR A O 1
ATOM 705 N N . ARG A 1 89 ? -6.558 -1.605 16.404 1.00 98.44 89 ARG A N 1
ATOM 706 C CA . ARG A 1 89 ? -7.542 -1.844 15.344 1.00 98.44 89 ARG A CA 1
ATOM 707 C C . ARG A 1 89 ? -7.461 -3.272 14.809 1.00 98.44 89 ARG A C 1
ATOM 709 O O . ARG A 1 89 ? -6.372 -3.848 14.714 1.00 98.44 89 ARG A O 1
ATOM 716 N N . THR A 1 90 ? -8.606 -3.837 14.475 1.00 98.56 90 THR A N 1
ATOM 717 C CA . THR A 1 90 ? -8.738 -5.180 13.918 1.00 98.56 90 THR A CA 1
ATOM 718 C C . THR A 1 90 ? -8.246 -5.227 12.473 1.00 98.56 90 THR A C 1
ATOM 720 O O . THR A 1 90 ? -7.993 -4.204 11.830 1.00 98.56 90 THR A O 1
ATOM 723 N N . LYS A 1 91 ? -8.080 -6.444 11.951 1.00 98.25 91 LYS A N 1
ATOM 724 C CA . LYS A 1 91 ? -7.734 -6.651 10.543 1.00 98.25 91 LYS A CA 1
ATOM 725 C C . LYS A 1 91 ? -8.828 -6.125 9.603 1.00 98.25 91 LYS A C 1
ATOM 727 O O . LYS A 1 91 ? -8.489 -5.587 8.552 1.00 98.25 91 LYS A O 1
ATOM 732 N N . ASP A 1 92 ? -10.094 -6.229 9.997 1.00 98.31 92 ASP A N 1
ATOM 733 C CA . ASP A 1 92 ? -11.229 -5.775 9.190 1.00 98.31 92 ASP A CA 1
ATOM 734 C C . ASP A 1 92 ? -11.307 -4.246 9.153 1.00 98.31 92 ASP A C 1
ATOM 736 O O . ASP A 1 92 ? -11.386 -3.670 8.074 1.00 98.31 92 ASP A O 1
ATOM 740 N N . GLU A 1 93 ? -11.120 -3.572 10.292 1.00 98.44 93 GLU A N 1
ATOM 741 C CA . GLU A 1 93 ? -11.010 -2.103 10.336 1.00 98.44 93 GLU A CA 1
ATOM 742 C C . GLU A 1 93 ? -9.827 -1.600 9.489 1.00 98.44 93 GLU A C 1
ATOM 744 O O . GLU A 1 93 ? -9.919 -0.590 8.792 1.00 98.44 93 GLU A O 1
ATOM 749 N N . ALA A 1 94 ? -8.694 -2.314 9.508 1.00 98.50 94 ALA A N 1
ATOM 750 C CA . ALA A 1 94 ? -7.564 -1.989 8.642 1.00 98.50 94 ALA A CA 1
ATOM 751 C C . ALA A 1 94 ? -7.903 -2.162 7.150 1.00 98.50 94 ALA A C 1
ATOM 753 O O . ALA A 1 94 ? -7.464 -1.357 6.328 1.00 98.50 94 ALA A O 1
ATOM 754 N N . LEU A 1 95 ? -8.688 -3.184 6.796 1.00 98.44 95 LEU A N 1
ATOM 755 C CA . LEU A 1 95 ? -9.146 -3.416 5.427 1.00 98.44 95 LEU A CA 1
ATOM 756 C C . LEU A 1 95 ? -10.136 -2.336 4.973 1.00 98.44 95 LEU A C 1
ATOM 758 O O . LEU A 1 95 ? -10.042 -1.865 3.841 1.00 98.44 95 LEU A O 1
ATOM 762 N N . GLU A 1 96 ? -11.045 -1.906 5.845 1.00 98.50 96 GLU A N 1
ATOM 763 C CA . GLU A 1 96 ? -11.967 -0.797 5.582 1.00 98.50 96 GLU A CA 1
ATOM 764 C C . GLU A 1 96 ? -11.215 0.508 5.301 1.00 98.50 96 GLU A C 1
ATOM 766 O O . GLU A 1 96 ? -11.505 1.177 4.308 1.00 98.50 96 GLU A O 1
ATOM 771 N N . LEU A 1 97 ? -10.190 0.828 6.103 1.00 98.50 97 LEU A N 1
ATOM 772 C CA . LEU A 1 97 ? -9.321 1.985 5.865 1.00 98.50 97 LEU A CA 1
ATOM 773 C C . LEU A 1 97 ? -8.625 1.898 4.501 1.00 98.50 97 LEU A C 1
ATOM 775 O O . LEU A 1 97 ? -8.670 2.850 3.723 1.00 98.50 97 LEU A O 1
ATOM 779 N N . ILE A 1 98 ? -8.029 0.745 4.183 1.00 98.56 98 ILE A N 1
ATOM 780 C CA . ILE A 1 98 ? -7.367 0.503 2.893 1.00 98.56 98 ILE A CA 1
ATOM 781 C C . ILE A 1 98 ? -8.344 0.682 1.729 1.00 98.56 98 ILE A C 1
ATOM 783 O O . ILE A 1 98 ? -8.027 1.375 0.763 1.00 98.56 98 ILE A 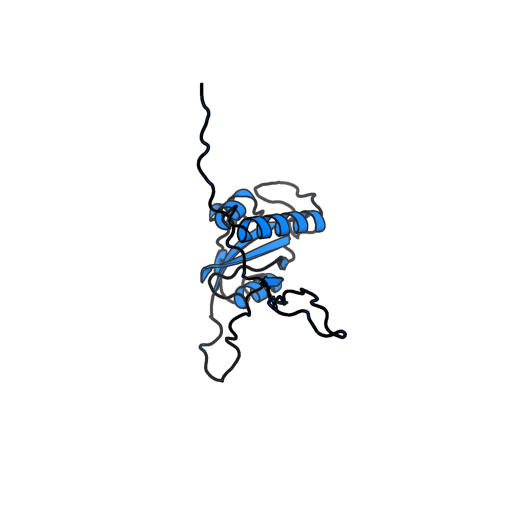O 1
ATOM 787 N N . ASN A 1 99 ? -9.543 0.108 1.821 1.00 97.94 99 ASN A N 1
ATOM 788 C CA . ASN A 1 99 ? -10.565 0.252 0.790 1.00 97.94 99 ASN A CA 1
ATOM 789 C C . ASN A 1 99 ? -11.000 1.713 0.628 1.00 97.94 99 ASN A C 1
ATOM 791 O O . ASN A 1 99 ? -11.128 2.181 -0.503 1.00 97.94 99 ASN A O 1
ATOM 795 N N . GLY A 1 100 ? -11.163 2.447 1.731 1.00 98.31 100 GLY A N 1
ATOM 796 C CA . GLY A 1 100 ? -11.454 3.880 1.713 1.00 98.31 100 GLY A CA 1
ATOM 797 C C . GLY A 1 100 ? -10.373 4.690 0.995 1.00 98.31 100 GLY A C 1
ATOM 798 O O . GLY A 1 100 ? -10.691 5.511 0.134 1.00 98.31 100 GLY A O 1
ATOM 799 N N . TYR A 1 101 ? -9.095 4.417 1.275 1.00 98.50 101 TYR A N 1
ATOM 800 C CA . TYR A 1 101 ? -7.976 5.063 0.581 1.00 98.50 101 TYR A CA 1
ATOM 801 C C . TYR A 1 101 ? -7.951 4.726 -0.912 1.00 98.50 101 TYR A C 1
ATOM 803 O O . TYR A 1 101 ? -7.816 5.631 -1.730 1.00 98.50 101 TYR A O 1
ATOM 811 N N . ILE A 1 102 ? -8.168 3.461 -1.292 1.00 97.06 102 ILE A N 1
ATOM 812 C CA . ILE A 1 102 ? -8.266 3.062 -2.706 1.00 97.06 102 ILE A CA 1
ATOM 813 C C . ILE A 1 102 ? -9.377 3.842 -3.417 1.00 97.06 102 ILE A C 1
ATOM 815 O O . ILE A 1 102 ? -9.165 4.296 -4.540 1.00 97.06 102 ILE A O 1
ATOM 819 N N . GLN A 1 103 ? -10.551 4.005 -2.794 1.00 97.44 103 GLN A N 1
ATOM 820 C CA . GLN A 1 103 ? -11.652 4.758 -3.404 1.00 97.44 103 GLN A CA 1
ATOM 821 C C . GLN A 1 103 ? -11.294 6.230 -3.614 1.00 97.44 103 GLN A C 1
ATOM 823 O O . GLN A 1 103 ? -11.515 6.733 -4.711 1.00 97.44 103 GLN A O 1
ATOM 828 N N . LYS A 1 104 ? -10.694 6.890 -2.615 1.00 97.62 104 LYS A N 1
ATOM 829 C CA . LYS A 1 104 ? -10.258 8.294 -2.719 1.00 97.62 104 LYS A CA 1
ATOM 830 C C . LYS A 1 104 ? -9.201 8.505 -3.809 1.00 97.62 104 LYS A C 1
ATOM 832 O O . LYS A 1 104 ? -9.273 9.479 -4.551 1.00 97.62 104 LYS A O 1
ATOM 837 N N . ILE A 1 105 ? -8.262 7.564 -3.948 1.00 97.25 105 ILE A N 1
ATOM 838 C CA . ILE A 1 105 ? -7.241 7.611 -5.006 1.00 97.25 105 ILE A CA 1
ATOM 839 C C . ILE A 1 105 ? -7.888 7.401 -6.378 1.00 97.25 105 ILE A C 1
ATOM 841 O O . ILE A 1 105 ? -7.622 8.144 -7.317 1.00 97.25 105 ILE A O 1
ATOM 845 N N . LYS A 1 106 ? -8.775 6.406 -6.510 1.00 92.44 106 LYS A N 1
ATOM 846 C CA . LYS A 1 106 ? -9.454 6.109 -7.781 1.00 92.44 106 LYS A CA 1
ATOM 847 C C . LYS A 1 106 ? -10.428 7.207 -8.216 1.00 92.44 106 LYS A C 1
ATOM 849 O O . LYS A 1 106 ? -10.634 7.367 -9.416 1.00 92.44 106 LYS A O 1
ATOM 854 N N . SER A 1 107 ? -11.039 7.931 -7.278 1.00 94.75 107 SER A N 1
ATOM 855 C CA . SER A 1 107 ? -11.908 9.074 -7.583 1.00 94.75 107 SER A CA 1
ATOM 856 C C . SER A 1 107 ? -11.129 10.349 -7.919 1.00 94.75 107 SER A C 1
ATOM 858 O O . SER A 1 107 ? -11.723 11.273 -8.473 1.00 94.75 107 SER A O 1
ATOM 860 N N . GLY A 1 108 ? -9.828 10.398 -7.608 1.00 94.62 108 GLY A N 1
ATOM 861 C CA . GLY A 1 108 ? -8.996 11.594 -7.738 1.00 94.62 108 GLY A CA 1
ATOM 862 C C . GLY A 1 108 ? -9.242 12.639 -6.644 1.00 94.62 108 GLY A C 1
ATOM 863 O O . GLY A 1 108 ? -8.890 13.798 -6.835 1.00 94.62 108 GLY A O 1
ATOM 864 N N . GLU A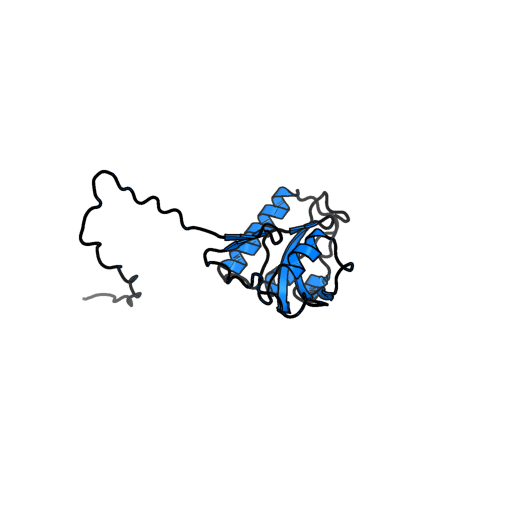 1 109 ? -9.875 12.260 -5.527 1.00 96.62 109 GLU A N 1
ATOM 865 C CA . GLU A 1 109 ? -10.074 13.141 -4.363 1.00 96.62 109 GLU A CA 1
ATOM 866 C C . GLU A 1 109 ? -8.755 13.395 -3.622 1.00 96.62 109 GLU A C 1
ATOM 868 O O . GLU A 1 109 ? -8.542 14.485 -3.100 1.00 96.62 109 GLU A O 1
ATOM 873 N N . GLU A 1 110 ? -7.879 12.389 -3.583 1.00 97.44 110 GLU A N 1
ATOM 874 C CA . GLU A 1 110 ? -6.600 12.419 -2.874 1.00 97.44 110 GLU A CA 1
ATOM 875 C C . GLU A 1 110 ? -5.510 11.715 -3.688 1.00 97.44 110 GLU A C 1
ATOM 877 O O . GLU A 1 110 ? -5.750 10.668 -4.295 1.00 97.44 110 GLU A O 1
ATOM 882 N N . ASP A 1 111 ? -4.286 12.235 -3.627 1.00 96.81 111 ASP A N 1
ATOM 883 C CA . ASP A 1 111 ? -3.122 11.597 -4.239 1.00 96.81 111 ASP A CA 1
ATOM 884 C C . ASP A 1 111 ? -2.570 10.462 -3.363 1.00 96.81 111 ASP A C 1
ATOM 886 O O . ASP A 1 111 ? -2.572 10.528 -2.128 1.00 96.81 111 ASP A O 1
ATOM 890 N N . PHE A 1 112 ? -2.015 9.426 -4.005 1.00 98.12 112 PHE A N 1
ATOM 891 C CA . PHE A 1 112 ? -1.397 8.293 -3.306 1.00 98.12 112 PHE A CA 1
ATOM 892 C C . PHE A 1 112 ? -0.316 8.752 -2.318 1.00 98.12 112 PHE A C 1
ATOM 894 O O . PHE A 1 112 ? -0.286 8.304 -1.172 1.00 98.12 112 PHE A O 1
ATOM 901 N N . GLU A 1 113 ? 0.559 9.658 -2.760 1.00 97.88 113 GLU A N 1
ATOM 902 C CA . GLU A 1 113 ? 1.685 10.172 -1.975 1.00 97.88 113 GLU A CA 1
ATOM 903 C C . GLU A 1 113 ? 1.212 10.899 -0.708 1.00 97.88 113 GLU A C 1
ATOM 905 O O . GLU A 1 113 ? 1.741 10.675 0.387 1.00 97.88 113 GLU A O 1
ATOM 910 N N . SER A 1 114 ? 0.162 11.714 -0.841 1.00 98.00 114 SER A N 1
ATOM 911 C CA . SER A 1 114 ? -0.461 12.459 0.254 1.00 98.00 114 SER A CA 1
ATOM 912 C C . SER A 1 114 ? -1.052 11.518 1.300 1.00 98.00 114 SER A C 1
ATOM 914 O O . SER A 1 114 ? -0.801 11.686 2.497 1.00 98.00 114 SER A O 1
ATOM 916 N N . LEU A 1 115 ? -1.791 10.488 0.872 1.00 98.38 115 LEU A N 1
ATOM 917 C CA . LEU A 1 115 ? -2.357 9.501 1.794 1.00 98.38 115 LEU A CA 1
ATOM 918 C C . LEU A 1 115 ? -1.275 8.638 2.445 1.00 98.38 115 LEU A C 1
ATOM 920 O O . LEU A 1 115 ? -1.337 8.378 3.647 1.00 98.38 115 LEU A O 1
ATOM 924 N N . ALA A 1 116 ? -0.264 8.214 1.686 1.00 98.44 116 ALA A N 1
ATOM 925 C CA . ALA A 1 116 ? 0.847 7.437 2.219 1.00 98.44 116 ALA A CA 1
ATOM 926 C C . ALA A 1 116 ? 1.623 8.234 3.277 1.00 98.44 116 ALA A C 1
ATOM 928 O O . ALA A 1 116 ? 1.924 7.699 4.345 1.00 98.44 116 ALA A O 1
ATOM 929 N N . SER A 1 117 ? 1.872 9.521 3.034 1.00 98.25 117 SER A N 1
ATOM 930 C CA . SER A 1 117 ? 2.578 10.393 3.978 1.00 98.25 117 SER A CA 1
ATOM 931 C C . SER A 1 117 ? 1.816 10.603 5.283 1.00 98.25 117 SER A C 1
ATOM 933 O O . SER A 1 117 ? 2.406 10.595 6.363 1.00 98.25 117 SER A O 1
ATOM 935 N N . GLN A 1 118 ? 0.495 10.758 5.202 1.00 97.88 118 GLN A N 1
ATOM 936 C CA . GLN A 1 118 ? -0.343 11.064 6.363 1.00 97.88 118 GLN A CA 1
ATOM 937 C C . GLN A 1 118 ? -0.754 9.817 7.156 1.00 97.88 118 GLN A C 1
ATOM 939 O O . GLN A 1 118 ? -0.843 9.851 8.389 1.00 97.88 118 GLN A O 1
ATOM 944 N N . PHE A 1 119 ? -1.030 8.711 6.460 1.00 98.31 119 PHE A N 1
ATOM 945 C CA . PHE A 1 119 ? -1.737 7.568 7.036 1.00 98.31 119 PHE A CA 1
ATOM 946 C C . PHE A 1 119 ? -0.927 6.270 7.092 1.00 98.31 119 PHE A C 1
ATOM 948 O O . PHE A 1 119 ? -1.308 5.371 7.844 1.00 98.31 119 PHE A O 1
ATOM 955 N N . SER A 1 120 ? 0.199 6.157 6.380 1.00 98.38 120 SER A N 1
ATOM 956 C CA . SER A 1 120 ? 0.991 4.922 6.392 1.00 98.38 120 SER A CA 1
ATOM 957 C C . SER A 1 120 ? 1.654 4.682 7.751 1.00 98.38 120 SER A C 1
ATOM 959 O O . SER A 1 120 ? 2.358 5.526 8.301 1.00 98.38 120 SER A O 1
ATOM 961 N N . ASP A 1 121 ? 1.492 3.472 8.277 1.00 98.56 121 ASP A N 1
ATOM 962 C CA . ASP A 1 121 ? 2.138 2.967 9.490 1.00 98.56 121 ASP A CA 1
ATOM 963 C C . ASP A 1 121 ? 3.596 2.509 9.248 1.00 98.56 121 ASP A C 1
ATOM 965 O O . ASP A 1 121 ? 4.236 1.917 10.131 1.00 98.56 121 ASP A O 1
ATOM 969 N N . CYS A 1 122 ? 4.135 2.758 8.050 1.00 97.50 122 CYS A N 1
ATOM 970 C CA . CYS A 1 122 ? 5.532 2.533 7.696 1.00 97.50 122 CYS A CA 1
ATOM 971 C C . CYS A 1 122 ? 6.358 3.821 7.826 1.00 97.50 122 CYS A C 1
ATOM 973 O O . CYS A 1 122 ? 5.855 4.925 7.639 1.00 97.50 122 CYS A O 1
ATOM 975 N N . SER A 1 123 ? 7.655 3.694 8.108 1.00 96.88 123 SER A N 1
ATOM 976 C CA . SER A 1 123 ? 8.582 4.833 8.146 1.00 96.88 123 SER A CA 1
ATOM 977 C C . SER A 1 123 ? 8.852 5.451 6.770 1.00 96.88 123 SER A C 1
ATOM 979 O O . SER A 1 123 ? 9.392 6.553 6.716 1.00 96.88 123 SER A O 1
ATOM 981 N N . SER A 1 124 ? 8.477 4.777 5.676 1.00 97.50 124 SER A N 1
ATOM 982 C CA . SER A 1 124 ? 8.498 5.322 4.311 1.00 97.50 124 SER A CA 1
ATOM 983 C C . SER A 1 124 ? 7.479 6.446 4.099 1.00 97.50 124 SER A C 1
ATOM 985 O O . SER A 1 124 ? 7.601 7.180 3.126 1.00 97.50 124 SER A O 1
ATOM 987 N N . ALA A 1 125 ? 6.532 6.651 5.026 1.00 97.19 125 ALA A N 1
ATOM 988 C CA . ALA A 1 125 ? 5.591 7.774 4.996 1.00 97.19 125 ALA A CA 1
ATOM 989 C C . ALA A 1 125 ? 6.295 9.132 4.803 1.00 97.19 125 ALA A C 1
ATOM 991 O O . ALA A 1 125 ? 5.831 9.969 4.044 1.00 97.19 125 ALA A O 1
ATOM 992 N N . LYS A 1 126 ? 7.483 9.323 5.393 1.00 97.12 126 LYS A N 1
ATOM 993 C CA . LYS A 1 126 ? 8.286 10.552 5.229 1.00 97.12 126 LYS A CA 1
ATOM 994 C C . LYS A 1 126 ? 8.751 10.835 3.791 1.00 97.12 126 LYS A C 1
ATOM 996 O O . LYS A 1 126 ? 9.258 11.916 3.528 1.00 97.12 126 LYS A O 1
ATOM 1001 N N . ALA A 1 127 ? 8.660 9.843 2.911 1.00 97.62 127 ALA A N 1
ATOM 1002 C CA . ALA A 1 127 ? 9.044 9.900 1.507 1.00 97.62 127 ALA A CA 1
ATOM 1003 C C . ALA A 1 127 ? 7.856 9.522 0.608 1.00 97.62 127 ALA A C 1
ATOM 1005 O O . ALA A 1 127 ? 8.034 8.837 -0.396 1.00 97.62 127 ALA A O 1
ATOM 1006 N N . GLY A 1 128 ? 6.623 9.850 1.014 1.00 97.38 128 GLY A N 1
ATOM 1007 C CA . GLY A 1 128 ? 5.458 9.558 0.179 1.00 97.38 128 GLY A CA 1
ATOM 1008 C C . GLY A 1 128 ? 5.136 8.070 0.036 1.00 97.38 128 GLY A C 1
ATOM 1009 O O . GLY A 1 128 ? 4.421 7.664 -0.878 1.00 97.38 128 GLY A O 1
ATOM 1010 N N . GLY A 1 129 ? 5.695 7.232 0.912 1.00 98.00 129 GLY A N 1
ATOM 1011 C CA . GLY A 1 129 ? 5.602 5.782 0.819 1.00 98.00 129 GLY A CA 1
ATOM 1012 C C . GLY A 1 129 ? 6.650 5.128 -0.085 1.00 98.00 129 GLY A C 1
ATOM 1013 O O . GLY A 1 129 ? 6.616 3.903 -0.178 1.00 98.00 129 GLY A O 1
ATOM 1014 N N . ASP A 1 130 ? 7.568 5.876 -0.712 1.00 98.31 130 ASP A N 1
ATOM 1015 C CA . ASP A 1 130 ? 8.621 5.319 -1.578 1.00 98.31 130 ASP A CA 1
ATOM 1016 C C . ASP A 1 130 ? 9.520 4.342 -0.805 1.00 98.31 130 ASP A C 1
ATOM 1018 O O . ASP A 1 130 ? 10.040 4.647 0.275 1.00 98.31 130 ASP A O 1
ATOM 1022 N N . LEU A 1 131 ? 9.691 3.144 -1.364 1.00 97.62 131 LEU A N 1
ATOM 1023 C CA . LEU A 1 131 ? 10.587 2.109 -0.847 1.00 97.62 131 LEU A CA 1
ATOM 1024 C C . LEU A 1 131 ? 11.900 2.033 -1.636 1.00 97.62 131 LEU A C 1
ATOM 1026 O O . LEU A 1 131 ? 12.783 1.252 -1.273 1.00 97.62 131 LEU A O 1
ATOM 1030 N N . GLY A 1 132 ? 12.045 2.836 -2.695 1.00 97.62 132 GLY A N 1
ATOM 1031 C CA . GLY A 1 132 ? 13.152 2.733 -3.633 1.00 97.62 132 GLY A CA 1
ATOM 1032 C C . GLY A 1 132 ? 13.063 1.478 -4.505 1.00 97.62 132 GLY A C 1
ATOM 1033 O O . GLY A 1 132 ? 12.055 0.768 -4.527 1.00 97.62 132 GLY A O 1
ATOM 1034 N N . ALA A 1 133 ? 14.121 1.231 -5.279 1.00 97.50 133 ALA A N 1
ATOM 1035 C CA . ALA A 1 133 ? 14.189 0.084 -6.176 1.00 97.50 133 ALA A CA 1
ATOM 1036 C C . ALA A 1 133 ? 14.646 -1.179 -5.432 1.00 97.50 133 ALA A C 1
ATOM 1038 O O . ALA A 1 133 ? 15.686 -1.173 -4.768 1.00 97.50 133 ALA A O 1
ATOM 1039 N N . PHE A 1 134 ? 13.923 -2.282 -5.609 1.00 97.69 134 PHE A N 1
ATOM 1040 C CA . PHE A 1 134 ? 14.245 -3.572 -5.006 1.00 97.69 134 PHE A CA 1
ATOM 1041 C C . PHE A 1 134 ? 14.128 -4.719 -6.011 1.00 97.69 134 PHE A C 1
ATOM 1043 O O . PHE A 1 134 ? 13.355 -4.672 -6.967 1.00 97.69 134 PHE A O 1
ATOM 1050 N N . GLY A 1 135 ? 14.947 -5.746 -5.798 1.00 95.94 135 GLY A N 1
ATOM 1051 C CA . GLY A 1 135 ? 14.898 -7.016 -6.512 1.00 95.94 135 GLY A CA 1
ATOM 1052 C C . GLY A 1 135 ? 14.120 -8.079 -5.738 1.00 95.94 135 GLY A C 1
ATOM 1053 O O . GLY A 1 135 ? 13.680 -7.863 -4.604 1.00 95.94 135 GLY A O 1
ATOM 1054 N N . ARG A 1 136 ? 13.995 -9.261 -6.343 1.00 93.31 136 ARG A N 1
ATOM 1055 C CA . ARG A 1 136 ? 13.396 -10.431 -5.689 1.00 93.31 136 ARG A CA 1
ATOM 1056 C C . ARG A 1 136 ? 14.196 -10.870 -4.454 1.00 93.31 136 ARG A C 1
ATOM 1058 O O . ARG A 1 136 ? 15.417 -10.727 -4.409 1.00 93.31 136 ARG A O 1
ATOM 1065 N N . GLY A 1 137 ? 13.506 -11.405 -3.453 1.00 95.12 137 GLY A N 1
ATOM 1066 C CA . GLY A 1 137 ? 14.044 -11.840 -2.163 1.00 95.12 137 GLY A CA 1
ATOM 1067 C C . GLY A 1 137 ? 14.241 -10.726 -1.129 1.00 95.12 137 GLY A C 1
ATOM 1068 O O . GLY A 1 137 ? 14.665 -11.019 -0.013 1.00 95.12 137 GLY A O 1
ATOM 1069 N N . GLN A 1 138 ? 13.952 -9.461 -1.462 1.00 95.75 138 GLN A N 1
ATOM 1070 C CA . GLN A 1 138 ? 14.159 -8.322 -0.551 1.00 95.75 138 GLN A CA 1
ATOM 1071 C C . GLN A 1 138 ? 12.898 -7.911 0.225 1.00 95.75 138 GLN A C 1
ATOM 1073 O O . GLN A 1 138 ? 13.004 -7.258 1.263 1.00 95.75 138 GLN A O 1
ATOM 1078 N N . MET A 1 139 ? 11.713 -8.296 -0.257 1.00 97.06 139 MET A N 1
ATOM 1079 C CA . MET A 1 139 ? 10.417 -7.966 0.346 1.00 97.06 139 MET A CA 1
ATOM 1080 C C . MET A 1 139 ? 9.678 -9.233 0.797 1.00 97.06 139 MET A C 1
ATOM 1082 O O . MET A 1 139 ? 10.027 -10.350 0.420 1.00 97.06 139 MET A O 1
ATOM 1086 N N . GLN A 1 140 ? 8.631 -9.080 1.617 1.00 97.56 140 GLN A N 1
ATOM 1087 C CA . GLN A 1 140 ? 7.765 -10.213 1.970 1.00 97.56 140 GLN A CA 1
ATOM 1088 C C . GLN A 1 140 ? 7.082 -10.756 0.711 1.00 97.56 140 GLN A C 1
ATOM 1090 O O . GLN A 1 140 ? 6.594 -9.971 -0.100 1.00 97.56 140 GLN A O 1
ATOM 1095 N N . LYS A 1 141 ? 7.003 -12.086 0.578 1.00 96.50 141 LYS A N 1
ATOM 1096 C CA . LYS A 1 141 ? 6.567 -12.763 -0.656 1.00 96.50 141 LYS A CA 1
ATOM 1097 C C . LYS A 1 141 ? 5.274 -12.197 -1.273 1.00 96.50 141 LYS A C 1
ATOM 1099 O O . LYS A 1 141 ? 5.309 -11.898 -2.462 1.00 96.50 141 LYS A O 1
ATOM 1104 N N . PRO A 1 142 ? 4.182 -11.942 -0.517 1.00 97.31 142 PRO A N 1
ATOM 1105 C CA . PRO A 1 142 ? 2.964 -11.384 -1.114 1.00 97.31 142 PRO A CA 1
ATOM 1106 C C . PRO A 1 142 ? 3.146 -9.953 -1.641 1.00 97.31 142 PRO A C 1
ATOM 1108 O O . PRO A 1 142 ? 2.552 -9.581 -2.647 1.00 97.31 142 PRO A O 1
ATOM 1111 N N . PHE A 1 143 ? 3.985 -9.150 -0.978 1.00 98.25 143 PHE A N 1
ATOM 1112 C CA . PHE A 1 143 ? 4.311 -7.796 -1.426 1.00 98.25 143 PHE A CA 1
ATOM 1113 C C . PHE A 1 143 ? 5.148 -7.829 -2.704 1.00 98.25 143 PHE A C 1
ATOM 1115 O O . PHE A 1 143 ? 4.878 -7.081 -3.640 1.00 98.25 143 PHE A O 1
ATOM 1122 N N . GLU A 1 144 ? 6.155 -8.702 -2.746 1.00 96.69 144 GLU A N 1
ATOM 1123 C CA . GLU A 1 144 ? 6.999 -8.892 -3.923 1.00 96.69 144 GLU A CA 1
ATOM 1124 C C . GLU A 1 144 ? 6.173 -9.348 -5.127 1.00 96.69 144 GLU A C 1
ATOM 1126 O O . GLU A 1 144 ? 6.228 -8.714 -6.176 1.00 96.69 144 GLU A O 1
ATOM 1131 N N . ASP A 1 145 ? 5.376 -10.404 -4.969 1.00 93.06 145 ASP A N 1
ATOM 1132 C CA . ASP A 1 145 ? 4.580 -10.961 -6.063 1.00 93.06 145 ASP A CA 1
ATOM 1133 C C . ASP A 1 145 ? 3.638 -9.916 -6.657 1.00 93.06 145 ASP A C 1
ATOM 1135 O O . ASP A 1 145 ? 3.572 -9.770 -7.877 1.00 93.06 145 ASP A O 1
ATOM 1139 N N . ALA A 1 146 ? 2.974 -9.130 -5.805 1.00 93.88 146 ALA A N 1
ATOM 1140 C CA . ALA A 1 146 ? 2.148 -8.022 -6.257 1.00 93.88 146 ALA A CA 1
ATOM 1141 C C . ALA A 1 146 ? 2.978 -6.935 -6.965 1.00 93.88 146 ALA A C 1
ATOM 1143 O O . ALA A 1 146 ? 2.613 -6.508 -8.054 1.00 93.88 146 ALA A O 1
ATOM 1144 N N . SER A 1 147 ? 4.113 -6.518 -6.398 1.00 95.75 147 SER A N 1
ATOM 1145 C CA . SER A 1 147 ? 4.962 -5.454 -6.963 1.00 95.75 147 SER A CA 1
ATOM 1146 C C . SER A 1 147 ? 5.480 -5.783 -8.364 1.00 95.75 147 SER A C 1
ATOM 1148 O O . SER A 1 147 ? 5.446 -4.936 -9.253 1.00 95.75 147 SER A O 1
ATOM 1150 N N . PHE A 1 148 ? 5.932 -7.020 -8.574 1.00 93.56 148 PHE A N 1
ATOM 1151 C CA . PHE A 1 148 ?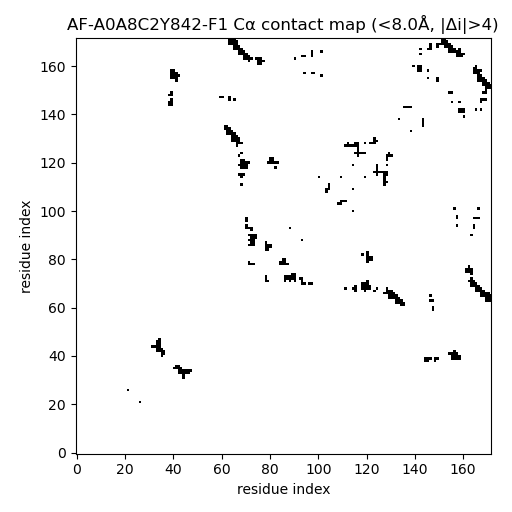 6.447 -7.475 -9.867 1.00 93.56 148 PHE A CA 1
ATOM 1152 C C . PHE A 1 148 ? 5.332 -7.755 -10.887 1.00 93.56 148 PHE A C 1
ATOM 1154 O O . PHE A 1 148 ? 5.550 -7.593 -12.087 1.00 93.56 148 PHE A O 1
ATOM 1161 N N . ALA A 1 149 ? 4.128 -8.118 -10.428 1.00 91.62 149 ALA A N 1
ATOM 1162 C CA . ALA A 1 149 ? 2.963 -8.304 -11.292 1.00 91.62 149 ALA A CA 1
ATOM 1163 C C . ALA A 1 149 ? 2.304 -6.984 -11.739 1.00 91.62 149 ALA A C 1
ATOM 1165 O O . ALA A 1 149 ? 1.570 -6.981 -12.730 1.00 91.62 149 ALA A O 1
ATOM 1166 N N . LEU A 1 150 ? 2.542 -5.875 -11.030 1.00 89.50 150 LEU A N 1
ATOM 1167 C CA . LEU A 1 150 ? 2.089 -4.541 -11.432 1.00 89.50 150 LEU A CA 1
ATOM 1168 C C . LEU A 1 150 ? 2.912 -4.021 -12.614 1.00 89.50 150 LEU A C 1
ATOM 1170 O O . LEU A 1 150 ? 4.126 -4.216 -12.680 1.00 89.50 150 LEU A O 1
ATOM 1174 N N . ARG A 1 151 ? 2.274 -3.286 -13.527 1.00 90.56 151 ARG A N 1
ATOM 1175 C CA . ARG A 1 151 ? 2.977 -2.464 -14.526 1.00 90.56 151 ARG A CA 1
ATOM 1176 C C . ARG A 1 151 ? 3.402 -1.128 -13.914 1.00 90.56 151 ARG A C 1
ATOM 1178 O O . ARG A 1 151 ? 2.846 -0.706 -12.905 1.00 90.56 151 ARG A O 1
ATOM 1185 N N . ALA A 1 152 ? 4.376 -0.450 -14.517 1.00 93.19 152 ALA A N 1
ATOM 1186 C CA . ALA A 1 152 ? 4.731 0.906 -14.098 1.00 93.19 152 ALA A CA 1
ATOM 1187 C C . ALA A 1 152 ? 3.502 1.834 -14.192 1.00 93.19 152 ALA A C 1
ATOM 1189 O O . ALA A 1 152 ? 2.773 1.813 -15.186 1.00 93.19 152 ALA A O 1
ATOM 1190 N N . GLY A 1 153 ? 3.257 2.601 -13.132 1.00 93.38 153 GLY A N 1
ATOM 1191 C CA . GLY A 1 153 ? 2.067 3.426 -12.920 1.00 93.38 153 GLY A CA 1
ATOM 1192 C C . GLY A 1 153 ? 0.841 2.678 -12.376 1.00 93.38 153 GLY A C 1
ATOM 1193 O O . GLY A 1 153 ? -0.172 3.313 -12.096 1.00 93.38 153 GLY A O 1
ATOM 1194 N N . GLU A 1 154 ? 0.889 1.351 -12.225 1.00 93.75 154 GLU A N 1
ATOM 1195 C CA . GLU A 1 154 ? -0.256 0.558 -11.770 1.00 93.75 154 GLU A CA 1
ATOM 1196 C C . GLU A 1 154 ? -0.322 0.477 -10.238 1.00 93.75 154 GLU A C 1
ATOM 1198 O O . GLU A 1 154 ? 0.691 0.301 -9.553 1.00 93.75 154 GLU A O 1
ATOM 1203 N N . MET A 1 155 ? -1.545 0.567 -9.709 1.00 96.44 155 MET A N 1
ATOM 1204 C CA . MET A 1 155 ? -1.846 0.437 -8.286 1.00 96.44 155 MET A CA 1
ATOM 1205 C C . MET A 1 155 ? -2.566 -0.887 -8.005 1.00 96.44 155 MET A C 1
ATOM 1207 O O . MET A 1 155 ? -3.529 -1.253 -8.680 1.00 96.44 155 MET A O 1
ATOM 1211 N N . SER A 1 156 ? -2.113 -1.588 -6.973 1.00 97.12 156 SER A N 1
ATOM 1212 C CA . SER A 1 156 ? -2.733 -2.815 -6.457 1.00 97.12 156 SER A CA 1
ATOM 1213 C C . SER A 1 156 ? -4.022 -2.549 -5.670 1.00 97.12 156 SER A C 1
ATOM 1215 O O . SER A 1 156 ? -4.347 -1.418 -5.305 1.00 97.12 156 SER A O 1
ATOM 1217 N N . GLY A 1 157 ? -4.765 -3.622 -5.400 1.00 95.38 157 GLY A N 1
ATOM 1218 C CA . GLY A 1 157 ? -5.754 -3.648 -4.327 1.00 95.38 157 GLY A CA 1
ATOM 1219 C C . GLY A 1 157 ? -5.110 -3.930 -2.961 1.00 95.38 157 GLY A C 1
ATOM 1220 O O . GLY A 1 157 ? -3.909 -3.731 -2.786 1.00 95.38 157 GLY A O 1
ATOM 1221 N N . PRO A 1 158 ? -5.885 -4.422 -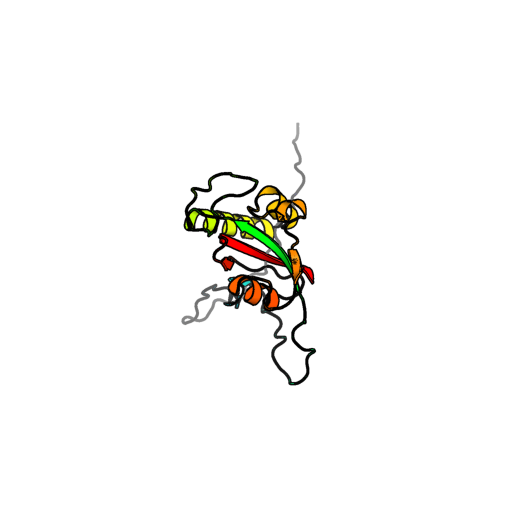1.978 1.00 98.25 158 PRO A N 1
ATOM 1222 C CA . PRO A 1 158 ? -5.356 -4.777 -0.663 1.00 98.25 158 PRO A CA 1
ATOM 1223 C C . PRO A 1 158 ? -4.393 -5.972 -0.746 1.00 98.25 158 PRO A C 1
ATOM 1225 O O . PRO A 1 158 ? -4.797 -7.079 -1.108 1.00 98.25 158 PRO A O 1
ATOM 1228 N N . VAL A 1 159 ? -3.130 -5.777 -0.370 1.00 98.44 159 VAL A N 1
ATOM 1229 C CA . VAL A 1 159 ? -2.117 -6.843 -0.294 1.00 98.44 159 VAL A CA 1
ATOM 1230 C C . VAL A 1 159 ? -1.825 -7.164 1.166 1.00 98.44 159 VAL A C 1
ATOM 1232 O O . VAL A 1 159 ? -1.412 -6.299 1.935 1.00 98.44 159 VAL A O 1
ATOM 1235 N N . PHE A 1 160 ? -2.030 -8.417 1.567 1.00 98.25 160 PHE A N 1
ATOM 1236 C CA . PHE A 1 160 ? -1.860 -8.854 2.953 1.00 98.25 160 PHE A CA 1
ATOM 1237 C C . PHE A 1 160 ? -0.459 -9.409 3.185 1.00 98.25 160 PHE A C 1
ATOM 1239 O O . PHE A 1 160 ? 0.002 -10.288 2.459 1.00 98.25 160 PHE A O 1
ATOM 1246 N N . THR A 1 161 ? 0.205 -8.935 4.235 1.00 98.50 161 THR A N 1
ATOM 1247 C CA . THR A 1 161 ? 1.493 -9.471 4.678 1.00 98.50 161 THR A CA 1
ATOM 1248 C C . THR A 1 161 ? 1.538 -9.553 6.204 1.00 98.50 161 THR A C 1
ATOM 1250 O O . THR A 1 161 ? 0.651 -9.047 6.890 1.00 98.50 161 THR A O 1
ATOM 1253 N N . GLU A 1 162 ? 2.591 -10.137 6.779 1.00 97.75 162 GLU A N 1
ATOM 1254 C CA . GLU A 1 162 ? 2.773 -10.159 8.240 1.00 97.75 162 GLU A CA 1
ATOM 1255 C C . GLU A 1 162 ? 2.889 -8.750 8.840 1.00 97.75 162 GLU A C 1
ATOM 1257 O O . GLU A 1 162 ? 2.650 -8.539 10.026 1.00 97.75 162 GLU A O 1
ATOM 1262 N N . SER A 1 163 ? 3.270 -7.757 8.032 1.00 98.12 163 SER A N 1
ATOM 1263 C CA . SER A 1 163 ? 3.355 -6.368 8.477 1.00 98.12 163 SER A CA 1
ATOM 1264 C C . SER A 1 163 ? 1.994 -5.691 8.608 1.00 98.12 163 SER A C 1
ATOM 1266 O O . SER A 1 163 ? 1.942 -4.695 9.317 1.00 98.12 163 SER A O 1
ATOM 1268 N N . GLY A 1 164 ? 0.936 -6.182 7.956 1.00 98.44 164 GLY A N 1
ATOM 1269 C CA . GLY A 1 164 ? -0.362 -5.514 7.838 1.00 98.44 164 GLY A CA 1
ATOM 1270 C C . GLY A 1 164 ? -0.907 -5.581 6.410 1.00 98.44 164 GLY A C 1
ATOM 1271 O O . GLY A 1 164 ? -0.566 -6.489 5.649 1.00 98.44 164 GLY A O 1
ATOM 1272 N N . ILE A 1 165 ? -1.745 -4.613 6.047 1.00 98.81 165 ILE A N 1
ATOM 1273 C CA . ILE A 1 165 ? -2.380 -4.527 4.728 1.00 98.81 165 ILE A CA 1
ATOM 1274 C C . ILE A 1 165 ? -1.773 -3.353 3.964 1.00 98.81 165 ILE A C 1
ATOM 1276 O O . ILE A 1 165 ? -1.634 -2.261 4.514 1.00 98.81 165 ILE A O 1
ATOM 1280 N N . HIS A 1 166 ? -1.397 -3.581 2.710 1.00 98.75 166 HIS A N 1
ATOM 1281 C CA . HIS A 1 166 ? -0.707 -2.605 1.872 1.00 98.75 166 HIS A CA 1
ATOM 1282 C C . HIS A 1 166 ? -1.547 -2.243 0.651 1.00 98.75 166 HIS A C 1
ATOM 1284 O O . HIS A 1 166 ? -2.219 -3.103 0.086 1.00 98.75 166 HIS A O 1
ATOM 1290 N N . ILE A 1 167 ? -1.427 -0.994 0.213 1.00 98.62 167 ILE A N 1
ATOM 1291 C CA . ILE A 1 167 ? -1.656 -0.584 -1.175 1.00 98.62 167 ILE A CA 1
ATOM 1292 C C . ILE A 1 167 ? -0.276 -0.330 -1.769 1.00 98.62 167 ILE A C 1
ATOM 1294 O O . ILE A 1 167 ? 0.532 0.367 -1.159 1.00 98.62 167 ILE A O 1
ATOM 1298 N N . ILE A 1 168 ? -0.000 -0.900 -2.931 1.00 98.62 168 ILE A N 1
ATOM 1299 C CA . ILE A 1 168 ? 1.278 -0.801 -3.645 1.00 98.62 168 ILE A CA 1
ATOM 1300 C C . ILE A 1 168 ? 1.044 -0.066 -4.960 1.00 98.62 168 ILE A C 1
ATOM 1302 O O . ILE A 1 168 ? 0.162 -0.466 -5.722 1.00 98.62 168 ILE A O 1
ATOM 1306 N N . LEU A 1 169 ? 1.844 0.962 -5.223 1.00 98.25 169 LEU A N 1
ATOM 1307 C CA . LEU A 1 169 ? 1.934 1.669 -6.495 1.00 98.25 169 LEU A CA 1
ATOM 1308 C C . LEU A 1 169 ? 3.321 1.412 -7.081 1.00 98.25 169 LEU A C 1
ATOM 1310 O O . LEU A 1 169 ? 4.323 1.787 -6.470 1.00 98.25 169 LEU A O 1
ATOM 1314 N N . ARG A 1 170 ? 3.397 0.793 -8.260 1.00 97.50 170 ARG A N 1
ATOM 1315 C CA . ARG A 1 170 ? 4.677 0.628 -8.953 1.00 97.50 170 ARG A CA 1
ATOM 1316 C C . ARG A 1 170 ? 5.000 1.902 -9.723 1.00 97.50 170 ARG A C 1
ATOM 1318 O O . ARG A 1 170 ? 4.245 2.286 -10.607 1.00 97.50 170 ARG A O 1
ATOM 1325 N N . THR A 1 171 ? 6.116 2.545 -9.410 1.00 95.44 171 THR A N 1
ATOM 1326 C CA . THR A 1 171 ? 6.557 3.783 -10.067 1.00 95.44 171 THR A CA 1
ATOM 1327 C C . THR A 1 171 ? 7.504 3.514 -11.236 1.00 95.44 171 THR A C 1
ATOM 1329 O O . THR A 1 171 ? 7.443 4.241 -12.224 1.00 95.44 171 THR A O 1
ATOM 1332 N N . GLU A 1 172 ? 8.310 2.444 -11.166 1.00 91.12 172 GLU A N 1
ATOM 1333 C CA . GLU A 1 172 ? 9.256 2.005 -12.214 1.00 91.12 172 GLU A CA 1
ATOM 1334 C C . GLU A 1 172 ? 9.266 0.472 -12.358 1.00 91.12 172 GLU A C 1
ATOM 1336 O O . GLU A 1 172 ? 9.176 -0.247 -11.334 1.00 91.12 172 GLU A O 1
#

InterPro domains:
  IPR000297 Peptidyl-prolyl cis-trans isomerase, PpiC-type [PF00639] (68-171)
  IPR000297 Peptidyl-p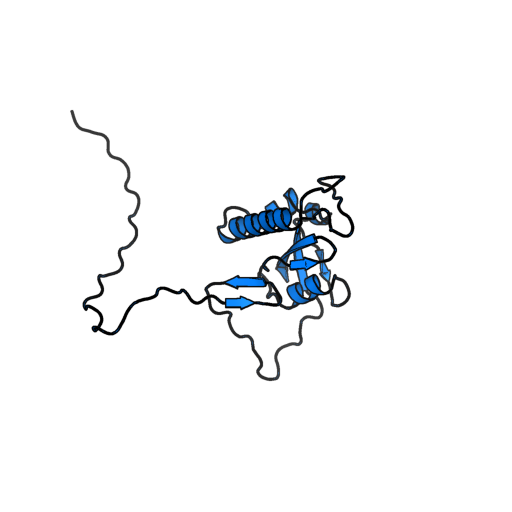rolyl cis-trans isomerase, PpiC-type [PS50198] (61-172)
  IPR001202 WW domain [PF00397] (22-48)
  IPR001202 WW domain [PS50020] (20-50)
  IPR001202 WW domain [SM00456] (21-50)
  IPR001202 WW domain [cd00201] (30-47)
  IPR023058 Peptidyl-prolyl cis-trans isomerase, PpiC-type, conserved site [PS01096] (112-132)
  IPR036020 WW domain superfamily [SSF51045] (17-49)
  IPR046357 Peptidyl-prolyl cis-trans isomerase domain superfamily [G3DSA:3.10.50.40] (56-172)
  IPR051370 Peptidyl-prolyl cis-trans isomerase Pin1 [PTHR10657] (30-172)

Radius of gyration: 22.06 Å; Cα contacts (8 Å, |Δi|>4): 277; chains: 1; bounding box: 56×61×52 Å

Secondary structure (DSSP, 8-state):
-----PPPPPPP-PPPPPSSPPPTT---------EE-TTT--EESSPP------S----S-S-EEEEEEEE--TTSSS---SS-SS----HHHHHHHHHHHHHHHHHTSS-HHHHHHHH-SSGGGGGTTEEEEE-TTSS-HHHHHHHHHSPTT-B-S-EEETTEEEEEEE--

Solvent-accessible surface area (backbone atoms only — not comparable to full-atom values): 10361 Å² total; per-residue (Å²): 133,88,81,90,84,81,84,81,76,87,73,83,83,77,74,80,82,80,92,69,85,73,60,100,89,63,80,91,75,90,70,80,70,67,45,73,40,88,67,30,48,26,74,43,67,66,81,77,80,78,88,71,84,66,97,87,65,84,70,82,71,76,53,40,23,36,27,40,30,33,36,53,11,50,85,18,82,60,32,46,31,95,88,38,75,72,39,74,49,46,66,64,60,29,48,52,51,50,52,52,51,52,50,34,40,74,72,66,78,42,55,66,40,62,49,7,42,75,62,26,45,44,86,36,14,86,55,38,9,44,70,53,75,46,44,88,90,76,56,60,67,55,57,42,52,19,54,72,71,41,50,68,74,33,61,40,26,78,39,68,51,64,70,24,38,29,37,43,34,19,71,74

pLDDT: mean 82.64, std 21.55, range [34.41, 98.81]

Foldseek 3Di:
DDDDDDDDDDDPDDDDDDPDDDPPPDDDDPDQDWDADPLQRDIDSDDPDDPDDDPDDPPQDQKFKKFKAFDAAQQAPQQQAPVGRHHHHHLVVSLVVQVVVVVCCVVVVDPQLRCSLPHGRDPCSVVSRIPGMDGPPPDFPSVRSNQSPADAQDWGGWTDDSRGTMIMHTND